Protein AF-A0A7Y6UBV9-F1 (afdb_monomer_lite)

Foldseek 3Di:
DPLVVLLVVQAFEEEEEQDLVVLQVVQVVCVVVVQQEDEDDDPPDDGGGSYYYRYYDDDPAKDADVVRRYIYGYPCNVVNDDDPPPPDPPDPDDQCPDPVPDDQQDWDQFPPPGIWTWHDWDFDQDPNDTFIWTWTADPPGDIDTHGPVPSVRD

pLDDT: mean 80.15, std 11.43, range [50.72, 92.06]

Secondary structure (DSSP, 8-state):
--HHHHHHHT-EEEEEESSHHHHHHHHHHHHHTT-EEEEES-TTSPPPTTEEEEEE---SS-EEEGGGTEEEEEHHHHH-------------S-----GGGPPTT-EEEETTTEEEEEEEEEEEEETTEEEEEEEEEETTTEEEEEEGGGGGG-

Sequence (154 aa):
KDLHQYKKQGYRIALLSGSRTRAERLAKDLQEEGLAAFYGQDYDREICPGEIMVVYGHAKKGFEYPLIKFAVMTESDIFGQEQKKKKKKNYSGSRIQDFAELSIGDFVVHEKHGLGIYRGIEKVEVDRIVKDYIKIEYRGGSNLYIPATQLDCL

InterPro domains:
  IPR003711 CarD-like/TRCF, RNAP-interacting domain [PF02559] (102-152)
  IPR027417 P-loop containing nucleoside triphosphate hydrolase [SSF52540] (4-90)
  IPR036101 CarD-like/TRCF, RNAP-interacting domain superfamily [SSF141259] (94-153)

Organism: Phocaeicola vulgatus (NCBI:txid821)

Radius of gyration: 27.47 Å; chains: 1; bounding box: 56×30×67 Å

Structure (mmCIF, N/CA/C/O backbone):
data_AF-A0A7Y6UBV9-F1
#
_entry.id   AF-A0A7Y6UBV9-F1
#
loop_
_atom_site.group_PDB
_atom_site.id
_atom_site.type_symbol
_atom_site.label_atom_id
_atom_site.label_alt_id
_atom_site.label_comp_id
_atom_site.label_asym_id
_atom_site.label_entity_id
_atom_site.label_seq_id
_atom_site.pdbx_PDB_ins_code
_atom_site.Cartn_x
_atom_site.Cartn_y
_atom_site.Cartn_z
_atom_site.occupancy
_atom_site.B_iso_or_equiv
_atom_site.auth_seq_id
_atom_site.auth_comp_id
_atom_site.auth_asym_id
_atom_site.auth_atom_id
_atom_site.pdbx_PDB_model_num
ATOM 1 N N . LYS A 1 1 ? -11.438 12.842 11.588 1.00 50.72 1 LYS A N 1
ATOM 2 C CA . LYS A 1 1 ? -11.553 13.881 12.633 1.00 50.72 1 LYS A CA 1
ATOM 3 C C . LYS A 1 1 ? -12.081 13.286 13.948 1.00 50.72 1 LYS A C 1
ATOM 5 O O . LYS A 1 1 ? -12.403 14.055 14.836 1.00 50.72 1 LYS A O 1
ATOM 10 N N . ASP A 1 2 ? -12.132 11.955 14.142 1.00 68.31 2 ASP A N 1
ATOM 11 C CA . ASP A 1 2 ? -13.217 11.428 14.992 1.00 68.31 2 ASP A CA 1
ATOM 12 C C . ASP A 1 2 ? -12.833 10.409 16.074 1.00 68.31 2 ASP A C 1
ATOM 14 O O . ASP A 1 2 ? -13.663 10.142 16.931 1.00 68.31 2 ASP A O 1
ATOM 18 N N . LEU A 1 3 ? -11.601 9.882 16.150 1.00 70.38 3 LEU A N 1
ATOM 19 C CA . LEU A 1 3 ? -11.240 8.892 17.193 1.00 70.38 3 LEU A CA 1
ATOM 20 C C . LEU A 1 3 ? -11.464 9.419 18.625 1.00 70.38 3 LEU A C 1
ATOM 22 O O . LEU A 1 3 ? -11.991 8.718 19.487 1.00 70.38 3 LEU A O 1
ATOM 26 N N . HIS A 1 4 ? -11.147 10.694 18.857 1.00 70.81 4 HIS A N 1
ATOM 27 C CA . HIS A 1 4 ? -11.393 11.371 20.131 1.00 70.81 4 HIS A CA 1
ATOM 28 C C . HIS A 1 4 ? -12.890 11.517 20.451 1.00 70.81 4 HIS A C 1
ATOM 30 O O . HIS A 1 4 ? -13.285 11.452 21.617 1.00 70.81 4 HIS A O 1
ATOM 36 N N .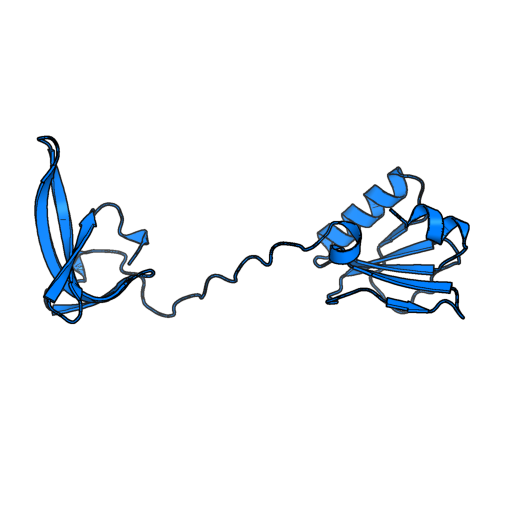 GLN A 1 5 ? -13.733 11.704 19.432 1.00 76.00 5 GLN A N 1
ATOM 37 C CA . GLN A 1 5 ? -15.182 11.812 19.591 1.00 76.00 5 GLN A CA 1
ATOM 38 C C . GLN A 1 5 ? -15.802 10.446 19.898 1.00 76.00 5 GLN A C 1
ATOM 40 O O . GLN A 1 5 ? -16.591 10.341 20.836 1.00 76.00 5 GLN A O 1
ATOM 45 N N . TYR A 1 6 ? -15.373 9.394 19.199 1.00 76.81 6 TYR A N 1
ATOM 46 C CA . TYR A 1 6 ? -15.785 8.019 19.487 1.00 76.81 6 TYR A CA 1
ATOM 47 C C . TYR A 1 6 ? -15.374 7.584 20.900 1.00 76.81 6 TYR A C 1
ATOM 49 O O . TYR A 1 6 ? -16.199 7.028 21.630 1.00 76.81 6 TYR A O 1
ATOM 57 N N . LYS A 1 7 ? -14.160 7.938 21.349 1.00 73.19 7 LYS A N 1
ATOM 58 C CA . LYS A 1 7 ? -13.728 7.720 22.741 1.00 73.19 7 LYS A CA 1
ATOM 59 C C . LYS A 1 7 ? -14.653 8.427 23.737 1.00 73.19 7 LYS A C 1
ATOM 61 O O . LYS A 1 7 ? -15.132 7.792 24.672 1.00 73.19 7 LYS A O 1
ATOM 66 N N . LYS A 1 8 ? -14.972 9.712 23.519 1.00 74.81 8 LYS A N 1
ATOM 67 C CA . LYS A 1 8 ? -15.905 10.473 24.380 1.00 74.81 8 LYS A CA 1
ATOM 68 C C . LYS A 1 8 ? -17.319 9.887 24.407 1.00 74.81 8 LYS A C 1
ATOM 70 O O . LYS A 1 8 ? -17.999 9.987 25.420 1.00 74.81 8 LYS A O 1
ATOM 75 N N . GLN A 1 9 ? -17.761 9.270 23.315 1.00 79.75 9 GLN A N 1
ATOM 76 C CA . GLN A 1 9 ? -19.070 8.619 23.221 1.00 79.75 9 GLN A CA 1
ATOM 77 C C . GLN A 1 9 ? -19.091 7.198 23.826 1.00 79.75 9 GLN A C 1
ATOM 79 O O . GLN A 1 9 ? -20.165 6.590 23.944 1.00 79.75 9 GLN A O 1
ATOM 84 N N . GLY A 1 10 ? -17.929 6.687 24.251 1.00 81.88 10 GLY A N 1
ATOM 85 C CA . GLY A 1 10 ? -17.763 5.362 24.848 1.00 81.88 10 GLY A CA 1
ATOM 86 C C . GLY A 1 10 ? -17.773 4.231 23.823 1.00 81.88 10 GLY A C 1
ATOM 87 O O . GLY A 1 10 ? -18.197 3.125 24.154 1.00 81.88 10 GLY A O 1
ATOM 88 N N . TYR A 1 11 ? -17.363 4.504 22.582 1.00 87.56 11 TYR A N 1
ATOM 89 C CA . TYR A 1 11 ? -17.267 3.472 21.557 1.00 87.56 11 TYR A CA 1
ATOM 90 C C . TYR A 1 11 ? -16.077 2.547 21.792 1.00 87.56 11 TYR A C 1
ATOM 92 O O . TYR A 1 11 ? -15.018 2.964 22.257 1.00 87.56 11 TYR A O 1
ATOM 100 N N . ARG A 1 12 ? -16.278 1.285 21.431 1.00 90.38 12 ARG A N 1
ATOM 101 C CA . ARG A 1 12 ? -15.253 0.253 21.290 1.00 90.38 12 ARG A CA 1
ATOM 102 C C . ARG A 1 12 ? -14.772 0.287 19.847 1.00 90.38 12 ARG A C 1
ATOM 104 O O . ARG A 1 12 ? -15.596 0.147 18.939 1.00 90.38 12 ARG A O 1
ATOM 111 N N . ILE A 1 13 ? -13.482 0.510 19.625 1.00 90.00 13 ILE A N 1
ATOM 112 C CA . ILE A 1 13 ? -12.953 0.711 18.272 1.00 90.00 13 ILE A CA 1
ATOM 113 C C . ILE A 1 13 ? -11.995 -0.421 17.918 1.00 90.00 13 ILE A C 1
ATOM 115 O O . ILE A 1 13 ? -11.019 -0.641 18.628 1.00 90.00 13 ILE A O 1
ATOM 119 N N . ALA A 1 14 ? -12.240 -1.099 16.799 1.00 90.75 14 ALA A N 1
ATOM 120 C CA . ALA A 1 14 ? -11.295 -2.025 16.187 1.00 90.75 14 ALA A CA 1
ATOM 121 C C . ALA A 1 14 ? -10.657 -1.371 14.954 1.00 90.75 14 ALA A C 1
ATOM 123 O O . ALA A 1 14 ? -11.343 -0.990 14.004 1.00 90.75 14 ALA A O 1
ATOM 124 N N . LEU A 1 15 ? -9.337 -1.231 14.972 1.00 90.50 15 LEU A N 1
ATOM 125 C CA . LEU A 1 15 ? -8.547 -0.562 13.955 1.00 90.50 15 LEU A CA 1
ATOM 126 C C . LEU A 1 15 ? -7.775 -1.582 13.118 1.00 90.50 15 LEU A C 1
ATOM 128 O O . LEU A 1 15 ? -6.898 -2.276 13.627 1.00 90.50 15 LEU A O 1
ATOM 132 N N . LEU A 1 16 ? -8.077 -1.652 11.826 1.00 91.06 16 LEU A N 1
ATOM 133 C CA . LEU A 1 16 ? -7.448 -2.582 10.895 1.00 91.06 16 LEU A CA 1
ATOM 134 C C . LEU A 1 16 ? -6.258 -1.928 10.190 1.00 91.06 16 LEU A C 1
ATOM 136 O O . LEU A 1 16 ? -6.421 -0.929 9.481 1.00 91.06 16 LEU A O 1
ATOM 140 N N . SER A 1 17 ? -5.082 -2.540 10.339 1.00 89.62 17 SER A N 1
ATOM 141 C CA . SER A 1 17 ? -3.846 -2.145 9.661 1.00 89.62 17 SER A CA 1
ATOM 142 C C . SER A 1 17 ? -3.347 -3.234 8.708 1.00 89.62 17 SER A C 1
ATOM 144 O O . SER A 1 17 ? -3.346 -4.426 9.029 1.00 89.62 17 SER A O 1
ATOM 146 N N . GLY A 1 18 ? -2.863 -2.816 7.534 1.00 86.31 18 GLY A N 1
ATOM 147 C CA . GLY A 1 18 ? -2.442 -3.723 6.462 1.00 86.31 18 GLY A CA 1
ATOM 148 C C . GLY A 1 18 ? -1.132 -4.482 6.720 1.00 86.31 18 GLY A C 1
ATOM 149 O O . GLY A 1 18 ? -0.776 -5.359 5.932 1.00 86.31 18 GLY A O 1
ATOM 150 N N . SER A 1 19 ? -0.405 -4.172 7.799 1.00 87.75 19 SER A N 1
ATOM 151 C CA . SER A 1 19 ? 0.824 -4.866 8.210 1.00 87.75 19 SER A CA 1
ATOM 152 C C . SER A 1 19 ? 0.899 -4.991 9.729 1.00 87.75 19 SER A C 1
ATOM 154 O O . SER A 1 19 ? 0.573 -4.047 10.439 1.00 87.75 19 SER A O 1
ATOM 156 N N . ARG A 1 20 ? 1.423 -6.116 10.233 1.00 88.44 20 ARG A N 1
ATOM 157 C CA . ARG A 1 20 ? 1.650 -6.334 11.674 1.00 88.44 20 ARG A CA 1
ATOM 158 C C . ARG A 1 20 ? 2.569 -5.275 12.288 1.00 88.44 20 ARG A C 1
ATOM 160 O O . ARG A 1 20 ? 2.264 -4.723 13.335 1.00 88.44 20 ARG A O 1
ATOM 167 N N . THR A 1 21 ? 3.664 -4.941 11.604 1.00 90.00 21 THR A N 1
ATOM 168 C CA . THR A 1 21 ? 4.617 -3.923 12.079 1.00 90.00 21 THR A CA 1
ATOM 169 C C . THR A 1 21 ? 4.013 -2.524 12.103 1.00 90.00 21 THR A C 1
ATOM 171 O O . THR A 1 21 ? 4.370 -1.708 12.948 1.00 90.00 21 THR A O 1
ATOM 174 N N . ARG A 1 22 ? 3.093 -2.237 11.176 1.00 88.50 22 ARG A N 1
ATOM 175 C CA . ARG A 1 22 ? 2.392 -0.954 11.116 1.00 88.50 22 ARG A CA 1
ATOM 176 C C . ARG A 1 22 ? 1.308 -0.870 12.185 1.00 88.50 22 ARG A C 1
ATOM 178 O O . ARG A 1 22 ? 1.225 0.154 12.844 1.00 88.50 22 ARG A O 1
ATOM 185 N N . ALA A 1 23 ? 0.574 -1.958 12.409 1.00 90.19 23 ALA A N 1
ATOM 186 C CA . ALA A 1 23 ? -0.402 -2.090 13.485 1.00 90.19 23 ALA A CA 1
ATOM 187 C C . ALA A 1 23 ? 0.226 -1.805 14.859 1.00 90.19 23 ALA A C 1
ATOM 189 O O . ALA A 1 23 ? -0.311 -1.025 15.639 1.00 90.19 23 ALA A O 1
ATOM 190 N N . GLU A 1 24 ? 1.395 -2.391 15.132 1.00 91.12 24 GLU A N 1
ATOM 191 C CA . GLU A 1 24 ? 2.094 -2.193 16.403 1.00 91.12 24 GLU A CA 1
ATOM 192 C C . GLU A 1 24 ? 2.566 -0.743 16.591 1.00 91.12 24 GLU A C 1
ATOM 194 O O . GLU A 1 24 ? 2.401 -0.179 17.670 1.00 91.12 24 GLU A O 1
ATOM 199 N N . ARG A 1 25 ? 3.123 -0.124 15.541 1.00 91.12 25 ARG A N 1
ATOM 200 C CA . ARG A 1 25 ? 3.526 1.293 15.574 1.00 91.12 25 ARG A CA 1
ATOM 201 C C . ARG A 1 25 ? 2.328 2.208 15.792 1.00 91.12 25 ARG A C 1
ATOM 203 O O . ARG A 1 25 ? 2.350 3.021 16.698 1.00 91.12 25 ARG A O 1
ATOM 210 N N . LEU A 1 26 ? 1.255 1.989 15.038 1.00 89.31 26 LEU A N 1
ATOM 211 C CA . LEU A 1 26 ? 0.036 2.782 15.132 1.00 89.31 26 LEU A CA 1
ATOM 212 C C . LEU A 1 26 ? -0.602 2.695 16.524 1.00 89.31 26 LEU A C 1
ATOM 214 O O . LEU A 1 26 ? -1.107 3.691 17.028 1.00 89.31 26 LEU A O 1
ATOM 218 N N . ALA A 1 27 ? -0.553 1.529 17.175 1.00 90.88 27 ALA A N 1
ATOM 219 C CA . ALA A 1 27 ? -0.995 1.398 18.560 1.00 90.88 27 ALA A CA 1
ATOM 220 C C . ALA A 1 27 ? -0.154 2.254 19.523 1.00 90.88 27 ALA A C 1
ATOM 222 O O . ALA A 1 27 ? -0.729 2.897 20.397 1.00 90.88 27 ALA A O 1
ATOM 223 N N . LYS A 1 28 ? 1.176 2.288 19.352 1.00 91.25 28 LYS A N 1
ATOM 224 C CA . LYS A 1 28 ? 2.083 3.121 20.164 1.00 91.25 28 LYS A CA 1
ATOM 225 C C . LYS A 1 28 ? 1.832 4.610 19.931 1.00 91.25 28 LYS A C 1
ATOM 227 O O . LYS A 1 28 ? 1.640 5.336 20.898 1.00 91.25 28 LYS A O 1
ATOM 232 N N . ASP A 1 29 ? 1.710 5.031 18.675 1.00 90.50 29 ASP A N 1
ATOM 233 C CA . ASP A 1 29 ? 1.426 6.426 18.319 1.00 90.50 29 ASP A CA 1
ATOM 234 C C . ASP A 1 29 ? 0.104 6.903 18.960 1.00 90.50 29 ASP A C 1
ATOM 236 O O . ASP A 1 29 ? 0.016 7.990 19.526 1.00 90.50 29 ASP A O 1
ATOM 240 N N . LEU A 1 30 ? -0.937 6.060 18.943 1.00 88.00 30 LEU A N 1
ATOM 241 C CA . LEU A 1 30 ? -2.219 6.371 19.588 1.00 88.00 30 LEU A CA 1
ATOM 242 C C . LEU A 1 30 ? -2.110 6.443 21.122 1.00 88.00 30 LEU A C 1
ATOM 244 O O . LEU A 1 30 ? -2.809 7.249 21.739 1.00 88.00 30 LEU A O 1
ATOM 248 N N . GLN A 1 31 ? -1.254 5.624 21.742 1.00 89.69 31 GLN A N 1
ATOM 249 C CA . GLN A 1 31 ? -0.980 5.701 23.181 1.00 89.69 31 GLN A CA 1
ATOM 250 C C . GLN A 1 31 ? -0.280 7.013 23.558 1.00 89.69 31 GLN A C 1
ATOM 252 O O . GLN A 1 31 ? -0.649 7.620 24.564 1.00 89.69 31 GLN A O 1
ATOM 257 N N . GLU A 1 32 ? 0.682 7.468 22.752 1.00 88.88 32 GLU A N 1
ATOM 258 C CA . GLU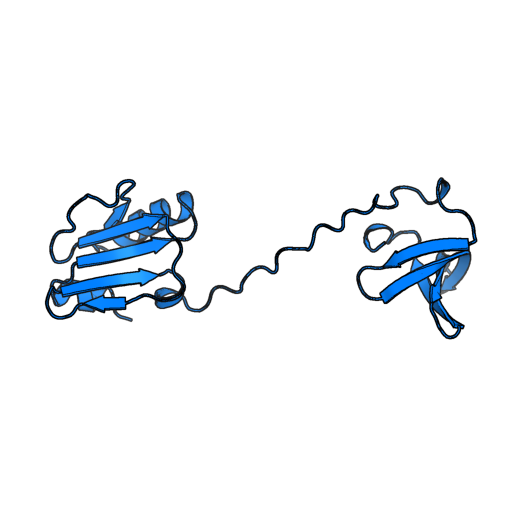 A 1 32 ? 1.398 8.737 22.957 1.00 88.88 32 GLU A CA 1
ATOM 259 C C . GLU A 1 32 ? 0.458 9.951 22.873 1.00 88.88 32 GLU A C 1
ATOM 261 O O . GLU A 1 32 ? 0.573 10.885 23.664 1.00 88.88 32 GLU A O 1
ATOM 266 N N . GLU A 1 33 ? -0.554 9.888 22.005 1.00 85.31 33 GLU A N 1
ATOM 267 C CA . GLU A 1 33 ? -1.635 10.881 21.894 1.00 85.31 33 GLU A CA 1
ATOM 268 C C . GLU A 1 33 ? -2.676 10.799 23.040 1.00 85.31 33 GLU A C 1
ATOM 270 O O . GLU A 1 33 ? -3.680 11.517 23.050 1.00 85.31 33 GLU A O 1
ATOM 275 N N . GLY A 1 34 ? -2.485 9.915 24.027 1.00 83.12 34 GLY A N 1
ATOM 276 C CA . GLY A 1 34 ? -3.378 9.767 25.183 1.00 83.12 34 GLY A CA 1
ATOM 277 C C . GLY A 1 34 ? -4.662 8.973 24.900 1.00 83.12 34 GLY A C 1
ATOM 278 O O . GLY A 1 34 ? -5.644 9.041 25.662 1.00 83.12 34 GLY A O 1
ATOM 279 N N . LEU A 1 35 ? -4.706 8.203 23.811 1.00 85.06 35 LEU A N 1
ATOM 280 C CA . LEU A 1 35 ? -5.784 7.256 23.533 1.00 85.06 35 LEU A CA 1
ATOM 281 C C . LEU A 1 35 ? -5.454 5.897 24.166 1.00 85.06 35 LEU A C 1
ATOM 283 O O . LEU A 1 35 ? -4.318 5.438 24.148 1.00 85.06 35 LEU A O 1
ATOM 287 N N . ALA A 1 36 ? -6.462 5.237 24.741 1.00 87.31 36 ALA A N 1
ATOM 288 C CA . ALA A 1 36 ? -6.298 3.897 25.297 1.00 87.31 36 ALA A CA 1
ATOM 289 C C . ALA A 1 36 ? -6.269 2.893 24.138 1.00 87.31 36 ALA A C 1
ATOM 291 O O . ALA A 1 36 ? -7.297 2.316 23.795 1.00 87.31 36 ALA A O 1
ATOM 292 N N . ALA A 1 37 ? -5.119 2.773 23.477 1.00 89.81 37 ALA A N 1
ATOM 293 C CA . ALA A 1 37 ? -4.926 1.893 22.336 1.00 89.81 37 ALA A CA 1
ATOM 294 C C . ALA A 1 37 ? -4.010 0.717 22.686 1.00 89.81 37 ALA A C 1
ATOM 296 O O . ALA A 1 37 ? -3.083 0.875 23.474 1.00 89.81 37 ALA A O 1
ATOM 297 N N . PHE A 1 38 ? -4.230 -0.459 22.101 1.00 90.19 38 PHE A N 1
ATOM 298 C CA . PHE A 1 38 ? -3.309 -1.592 22.227 1.00 90.19 38 PHE A CA 1
ATOM 299 C C . PHE A 1 38 ? -3.284 -2.431 20.950 1.00 90.19 38 PHE A C 1
ATOM 301 O O . PHE A 1 38 ? -4.273 -2.502 20.223 1.00 90.19 38 PHE A O 1
ATOM 308 N N . TYR A 1 39 ? -2.156 -3.089 20.681 1.00 90.31 39 TYR A N 1
ATOM 309 C CA . TYR A 1 39 ? -2.060 -4.052 19.586 1.00 90.31 39 TYR A CA 1
ATOM 310 C C . TYR A 1 39 ? -2.571 -5.426 20.039 1.00 90.31 39 TYR A C 1
ATOM 312 O O . TYR A 1 39 ? -2.047 -6.001 20.996 1.00 90.31 39 TYR A O 1
ATOM 320 N N . GLY A 1 40 ? -3.596 -5.946 19.364 1.00 85.38 40 GLY A N 1
ATOM 321 C CA . GLY A 1 40 ? -4.153 -7.277 19.594 1.00 85.38 40 GLY A CA 1
ATOM 322 C C . GLY A 1 40 ? -3.745 -8.247 18.487 1.00 85.38 40 GLY A C 1
ATOM 323 O O . GLY A 1 40 ? -3.914 -7.951 17.304 1.00 85.38 40 GLY A O 1
ATOM 324 N N . GLN A 1 41 ? -3.201 -9.406 18.864 1.00 77.31 41 GLN A N 1
ATOM 325 C CA . GLN A 1 41 ? -2.930 -10.493 17.914 1.00 77.31 41 GLN A CA 1
ATOM 326 C C . GLN A 1 41 ? -4.155 -11.391 17.713 1.00 77.31 41 GLN A C 1
ATOM 328 O O . GLN A 1 41 ? -4.384 -11.864 16.602 1.00 77.31 41 GLN A O 1
ATOM 333 N N . ASP A 1 42 ? -4.955 -11.555 18.766 1.00 76.94 42 ASP A N 1
ATOM 334 C CA . ASP A 1 42 ? -6.142 -12.404 18.789 1.00 76.94 42 ASP A CA 1
ATOM 335 C C . ASP A 1 42 ? -7.407 -11.557 18.701 1.00 76.94 42 ASP A C 1
ATOM 337 O O . ASP A 1 42 ? -7.566 -10.599 19.455 1.00 76.94 42 ASP A O 1
ATOM 341 N N . TYR A 1 43 ? -8.320 -11.927 17.803 1.00 72.69 43 TYR A N 1
ATOM 342 C CA . TYR A 1 43 ? -9.600 -11.235 17.609 1.00 72.69 43 TYR A CA 1
ATOM 343 C C . TYR A 1 43 ? -10.593 -11.446 18.761 1.00 72.69 43 TYR A C 1
ATOM 345 O O . TYR A 1 43 ? -11.542 -10.677 18.883 1.00 72.69 43 TYR A O 1
ATOM 353 N N . ASP A 1 44 ? -10.369 -12.457 19.603 1.00 72.94 44 ASP A N 1
ATOM 354 C CA . ASP A 1 44 ? -11.285 -12.850 20.682 1.00 72.94 44 ASP A CA 1
ATOM 355 C C . ASP A 1 44 ? -11.163 -11.976 21.937 1.00 72.94 44 ASP A C 1
ATOM 357 O O . ASP A 1 44 ? -11.939 -12.119 22.882 1.00 72.94 44 ASP A O 1
ATOM 361 N N . ARG A 1 45 ? -10.191 -11.058 21.978 1.00 76.62 45 ARG A N 1
ATOM 362 C CA . ARG A 1 45 ? -10.045 -10.153 23.116 1.00 76.62 45 ARG A CA 1
ATOM 363 C C . ARG A 1 45 ? -11.170 -9.122 23.119 1.00 76.62 45 ARG A C 1
ATOM 365 O O . ARG A 1 45 ? -11.330 -8.347 22.179 1.00 76.62 45 ARG A O 1
ATOM 372 N N . GLU A 1 46 ? -11.901 -9.065 24.226 1.00 76.94 46 GLU A N 1
ATOM 373 C CA . GLU A 1 46 ? -12.929 -8.050 24.426 1.00 76.94 46 GLU A CA 1
ATOM 374 C C . GLU A 1 46 ? -12.320 -6.643 24.495 1.00 76.94 46 GLU A C 1
ATOM 376 O O . GLU A 1 46 ? -11.333 -6.399 25.192 1.00 76.94 46 GLU A O 1
ATOM 381 N N . ILE A 1 47 ? -12.937 -5.709 23.767 1.00 83.31 47 ILE A N 1
ATOM 382 C CA . ILE A 1 47 ? -12.566 -4.291 23.753 1.00 83.31 47 ILE A CA 1
ATOM 383 C C . ILE A 1 47 ? -13.420 -3.561 24.786 1.00 83.31 47 ILE A C 1
ATOM 385 O O . ILE A 1 47 ? -14.657 -3.596 24.714 1.00 83.31 47 ILE A O 1
ATOM 389 N N . CYS A 1 48 ? -12.783 -2.865 25.725 1.00 83.31 48 CYS A N 1
ATOM 390 C CA . CYS A 1 48 ? -13.506 -2.080 26.715 1.00 83.31 48 CYS A CA 1
ATOM 391 C C . CYS A 1 48 ? -14.075 -0.786 26.095 1.00 83.31 48 CYS A C 1
ATOM 393 O O . CYS A 1 48 ? -13.546 -0.265 25.110 1.00 83.31 48 CYS A O 1
ATOM 395 N N . PRO A 1 49 ? -15.172 -0.223 26.636 1.00 83.88 49 PRO A N 1
ATOM 396 C CA . PRO A 1 49 ? -15.692 1.064 26.172 1.00 83.88 49 PRO A CA 1
ATOM 397 C C . PRO A 1 49 ? -14.629 2.174 26.245 1.00 83.88 49 PRO A C 1
ATOM 399 O O . PRO A 1 49 ? -14.041 2.401 27.299 1.00 83.88 49 PRO A O 1
ATOM 402 N N . GLY A 1 50 ? -14.399 2.884 25.136 1.00 83.44 50 GLY A N 1
ATOM 403 C CA . GLY A 1 50 ? -13.372 3.930 25.037 1.00 83.44 50 GLY A CA 1
ATOM 404 C C . GLY A 1 50 ? -11.957 3.416 24.745 1.00 83.44 50 GLY A C 1
ATOM 405 O O . GLY A 1 50 ? -11.023 4.221 24.692 1.00 83.44 50 GLY A O 1
ATOM 406 N N . GLU A 1 5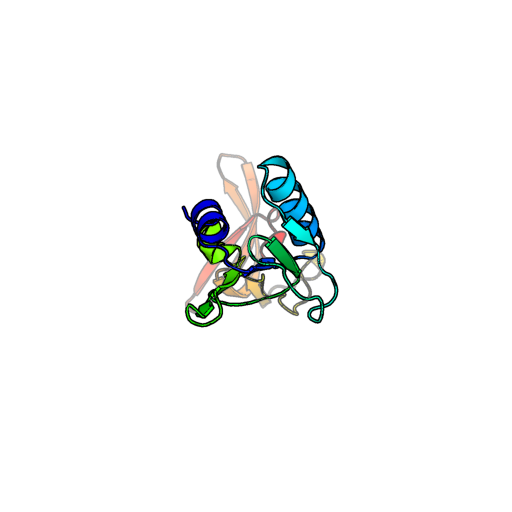1 ? -11.803 2.107 24.544 1.00 88.31 51 GLU A N 1
ATOM 407 C CA . GLU A 1 51 ? -10.556 1.458 24.153 1.00 88.31 51 GLU A CA 1
ATOM 408 C C . GLU A 1 51 ? -10.496 1.246 22.631 1.00 88.31 51 GLU A C 1
ATOM 410 O O . GLU A 1 51 ? -11.516 1.071 21.949 1.00 88.31 51 GLU A O 1
ATOM 415 N N . ILE A 1 52 ? -9.276 1.281 22.098 1.00 89.94 52 ILE A N 1
ATOM 416 C CA . ILE A 1 52 ? -8.968 1.102 20.683 1.00 89.94 52 ILE A CA 1
ATOM 417 C C . ILE A 1 52 ? -8.069 -0.125 20.538 1.00 89.94 52 ILE A C 1
ATOM 419 O O . ILE A 1 52 ? -6.913 -0.131 20.952 1.00 89.94 52 ILE A O 1
ATOM 423 N N . MET A 1 53 ? -8.574 -1.167 19.903 1.00 91.38 53 MET A N 1
ATOM 424 C CA . MET A 1 53 ? -7.781 -2.340 19.571 1.00 91.38 53 MET A CA 1
ATOM 425 C C . MET A 1 53 ? -7.246 -2.195 18.153 1.00 91.38 53 MET A C 1
ATOM 427 O O . MET A 1 53 ? -8.022 -2.121 17.206 1.00 91.38 53 MET A O 1
ATOM 431 N N . VAL A 1 54 ? -5.929 -2.179 17.987 1.00 91.69 54 VAL A N 1
ATOM 432 C CA . VAL A 1 54 ? -5.288 -2.208 16.671 1.00 91.69 54 VAL A CA 1
ATOM 433 C C . VAL A 1 54 ? -4.940 -3.646 16.326 1.00 91.69 54 VAL A C 1
ATOM 435 O O . VAL A 1 54 ? -4.256 -4.320 17.091 1.00 91.69 54 VAL A O 1
ATOM 438 N N . VAL A 1 55 ? -5.392 -4.123 15.172 1.00 92.06 55 VAL A N 1
ATOM 439 C CA . VAL A 1 55 ? -5.156 -5.494 14.711 1.00 92.06 55 VAL A CA 1
ATOM 440 C C . VAL A 1 55 ? -4.674 -5.509 13.268 1.00 92.06 55 VAL A C 1
ATOM 442 O O . VAL A 1 55 ? -4.946 -4.610 12.467 1.00 92.06 55 VAL A O 1
ATOM 445 N N . TYR A 1 56 ? -3.946 -6.565 12.923 1.00 90.44 56 TYR A N 1
ATOM 446 C CA . TYR A 1 56 ? -3.572 -6.823 11.541 1.00 90.44 56 TYR A CA 1
ATOM 447 C C . TYR A 1 56 ? -4.767 -7.383 10.768 1.00 90.44 56 TYR A C 1
ATOM 449 O O . TYR A 1 56 ? -5.250 -8.465 11.088 1.00 90.44 56 TYR A O 1
ATOM 457 N N . GLY A 1 57 ? -5.192 -6.696 9.712 1.00 87.75 57 GLY A N 1
ATOM 458 C CA . GLY A 1 57 ? -6.300 -7.146 8.880 1.00 87.75 57 GLY A CA 1
ATOM 459 C C . GLY A 1 57 ? -6.518 -6.255 7.665 1.00 87.75 57 GLY A C 1
ATOM 460 O O . GLY A 1 57 ? -6.014 -5.136 7.584 1.00 87.75 57 GLY A O 1
ATOM 461 N N . HIS A 1 58 ? -7.289 -6.761 6.704 1.00 84.19 58 HIS A N 1
ATOM 462 C CA . HIS A 1 58 ? -7.611 -6.044 5.472 1.00 84.19 58 HIS A CA 1
ATOM 463 C C . HIS A 1 58 ? -9.120 -5.894 5.345 1.00 84.19 58 HIS A C 1
ATOM 465 O O . HIS A 1 58 ? -9.834 -6.886 5.217 1.00 84.19 58 HIS A O 1
ATOM 471 N N . ALA A 1 59 ? -9.602 -4.656 5.305 1.00 83.88 59 ALA A N 1
ATOM 472 C CA . ALA A 1 59 ? -10.970 -4.343 4.912 1.00 83.88 59 ALA A CA 1
ATOM 473 C C . ALA A 1 59 ? -10.968 -3.174 3.927 1.00 83.88 59 ALA A C 1
ATOM 475 O O . ALA A 1 59 ? -10.064 -2.342 3.920 1.00 83.88 59 ALA A O 1
ATOM 476 N N . LYS A 1 60 ? -11.972 -3.134 3.047 1.00 79.25 60 LYS A N 1
ATOM 477 C CA . LYS A 1 60 ? -12.085 -2.070 2.036 1.00 79.25 60 LYS A CA 1
ATOM 478 C C . LYS A 1 60 ? -12.609 -0.758 2.618 1.00 79.25 60 LYS A C 1
ATOM 480 O O . LYS A 1 60 ? -12.293 0.294 2.076 1.00 79.25 60 LYS A O 1
ATOM 485 N N . LYS A 1 61 ? -13.465 -0.854 3.633 1.00 83.50 61 LYS A N 1
ATOM 486 C CA . LYS A 1 61 ? -14.101 0.248 4.356 1.00 83.50 61 LYS A CA 1
ATOM 487 C C . LYS A 1 61 ? -14.411 -0.223 5.770 1.00 83.50 61 LYS A C 1
ATOM 489 O O . LYS A 1 61 ? -14.702 -1.408 5.960 1.00 83.50 61 LYS A O 1
ATOM 494 N N . GLY A 1 62 ? -14.369 0.701 6.715 1.00 86.06 62 GLY A N 1
ATOM 495 C CA . GLY A 1 62 ? -14.900 0.526 8.056 1.00 86.06 62 GLY A CA 1
ATOM 496 C C . GLY A 1 62 ? -16.428 0.486 8.082 1.00 86.06 62 GLY A C 1
ATOM 497 O O . GLY A 1 62 ? -17.100 0.777 7.087 1.00 86.06 62 GLY A O 1
ATOM 498 N N . PHE A 1 63 ? -16.973 0.111 9.233 1.00 89.06 63 PHE A N 1
ATOM 499 C CA . PHE A 1 63 ? -18.405 0.106 9.522 1.00 89.06 63 PHE A CA 1
ATOM 500 C C . PHE A 1 63 ? -18.640 0.354 11.013 1.00 89.06 63 PHE A C 1
ATOM 502 O O . PHE A 1 63 ? -17.767 0.109 11.843 1.00 89.06 63 PHE A O 1
ATOM 509 N N . GLU A 1 64 ? -19.837 0.810 11.364 1.00 89.94 64 GLU A N 1
ATOM 510 C CA . GLU A 1 64 ? -20.226 1.100 12.742 1.00 89.94 64 GLU A CA 1
ATOM 511 C C . GLU A 1 64 ? -21.514 0.371 13.129 1.00 89.94 64 GLU A C 1
ATOM 513 O O . GLU A 1 64 ? -22.412 0.168 12.313 1.00 89.94 64 GLU A O 1
ATOM 518 N N . TYR A 1 65 ? -21.605 0.005 14.404 1.00 89.44 65 TYR A N 1
ATOM 519 C CA . TYR A 1 65 ? -22.799 -0.515 15.053 1.00 89.44 65 TYR A CA 1
ATOM 520 C C . TYR A 1 65 ? -23.169 0.401 16.228 1.00 89.44 65 TYR A C 1
ATOM 522 O O . TYR A 1 65 ? -22.739 0.162 17.364 1.00 89.44 65 TYR A O 1
ATOM 530 N N . PRO A 1 66 ? -23.992 1.439 15.987 1.00 86.19 66 PRO A N 1
ATOM 531 C CA . PRO A 1 66 ? -24.367 2.411 17.015 1.00 86.19 66 PRO A CA 1
ATOM 532 C C . PRO A 1 66 ? -25.077 1.785 18.223 1.00 86.19 66 PRO A C 1
ATOM 534 O O . PRO A 1 66 ? -24.866 2.214 19.354 1.00 86.19 66 PRO A O 1
ATOM 537 N N . LEU A 1 67 ? -25.866 0.725 17.998 1.00 86.81 67 LEU A N 1
ATOM 538 C CA . LEU A 1 67 ? -26.630 0.022 19.040 1.00 86.81 67 LEU A CA 1
ATOM 539 C C . LEU A 1 67 ? -25.742 -0.571 20.144 1.00 86.81 67 LEU A C 1
ATOM 541 O O . LEU A 1 67 ? -26.114 -0.540 21.312 1.00 86.81 67 LEU A O 1
ATOM 545 N N . ILE A 1 68 ? -24.565 -1.085 19.778 1.00 87.31 68 ILE A N 1
ATOM 546 C CA . ILE A 1 68 ? -23.593 -1.682 20.711 1.00 87.31 68 ILE A CA 1
ATOM 547 C C . ILE A 1 68 ? -22.371 -0.783 20.934 1.00 87.31 68 ILE A C 1
ATOM 549 O O . ILE A 1 68 ? -21.403 -1.207 21.563 1.00 87.31 68 ILE A O 1
ATOM 553 N N . LYS A 1 69 ? -22.403 0.451 20.407 1.00 88.94 69 LYS A N 1
ATOM 554 C CA . LYS A 1 69 ? -21.285 1.405 20.405 1.00 88.94 69 LYS A CA 1
ATOM 555 C C . LYS A 1 69 ? -19.971 0.767 19.946 1.00 88.94 69 LYS A C 1
ATOM 557 O O . LYS A 1 69 ? -18.939 0.900 20.601 1.00 88.94 69 LYS A O 1
ATOM 562 N N . PHE A 1 70 ? -20.006 0.048 18.831 1.00 89.88 70 PHE A N 1
ATOM 563 C CA . PHE A 1 70 ? -18.829 -0.606 18.263 1.00 89.88 70 PHE A CA 1
ATOM 564 C C . PHE A 1 70 ? -18.525 -0.031 16.887 1.00 89.88 70 PHE A C 1
ATOM 566 O O . PHE A 1 70 ? -19.438 0.156 16.088 1.00 89.88 70 PHE A O 1
ATOM 573 N N . ALA A 1 71 ? -17.260 0.241 16.596 1.00 90.44 71 ALA A N 1
ATOM 574 C CA . ALA A 1 71 ? -16.834 0.739 15.296 1.00 90.44 71 ALA A CA 1
ATOM 575 C C . ALA A 1 71 ? -15.601 -0.021 14.812 1.00 90.44 71 ALA A C 1
ATOM 577 O O . ALA A 1 71 ? -14.633 -0.193 15.550 1.00 90.44 71 ALA A O 1
ATOM 578 N N . VAL A 1 72 ? -15.625 -0.442 13.553 1.00 90.12 72 VAL A N 1
ATOM 579 C CA . VAL A 1 72 ? -14.464 -0.975 12.843 1.00 90.12 72 VAL A CA 1
ATOM 580 C C . VAL A 1 72 ? -13.988 0.085 11.870 1.00 90.12 72 VAL A C 1
ATOM 582 O O . VAL A 1 72 ? -14.762 0.558 11.041 1.00 90.12 72 VAL A O 1
ATOM 585 N N . MET A 1 73 ? -12.716 0.448 11.948 1.00 89.44 73 MET A N 1
ATOM 586 C CA . MET A 1 73 ? -12.104 1.450 11.081 1.00 89.44 73 MET A CA 1
ATOM 587 C C . MET A 1 73 ? -10.864 0.883 10.411 1.00 89.44 73 MET A C 1
ATOM 589 O O . MET A 1 73 ? -10.130 0.089 10.996 1.00 89.44 73 MET A O 1
ATOM 593 N N . THR A 1 74 ? -10.611 1.310 9.183 1.00 89.19 74 THR A N 1
ATOM 594 C CA . THR A 1 74 ? -9.384 0.975 8.457 1.00 89.19 74 THR A CA 1
ATOM 595 C C . THR A 1 74 ? -8.436 2.165 8.428 1.00 89.19 74 THR A C 1
ATOM 597 O O . THR A 1 74 ? -8.855 3.317 8.555 1.00 89.19 74 THR A O 1
ATOM 600 N N . GLU A 1 75 ? -7.151 1.912 8.178 1.00 81.94 75 GLU A N 1
ATOM 601 C CA . GLU A 1 75 ? -6.182 2.985 7.906 1.00 81.94 75 GLU A CA 1
ATOM 602 C C . GLU A 1 75 ? -6.648 3.919 6.780 1.00 81.94 75 GLU A C 1
ATOM 604 O O . GLU A 1 75 ? -6.433 5.124 6.858 1.00 81.94 75 GLU A O 1
ATOM 609 N N . SER A 1 76 ? -7.332 3.388 5.762 1.00 80.19 76 SER A N 1
ATOM 610 C CA . SER A 1 76 ? -7.850 4.195 4.651 1.00 80.19 76 SER A CA 1
ATOM 611 C C . SER A 1 76 ? -8.998 5.124 5.061 1.00 80.19 76 SER A C 1
ATOM 613 O O . SER A 1 76 ? -9.160 6.180 4.453 1.00 80.19 76 SER A O 1
ATOM 615 N N . ASP A 1 77 ? -9.775 4.766 6.088 1.00 80.25 77 ASP A N 1
ATOM 616 C CA . ASP A 1 77 ? -10.842 5.628 6.616 1.00 80.25 77 ASP A CA 1
ATOM 617 C C . ASP A 1 77 ? -10.274 6.787 7.453 1.00 80.25 77 ASP A C 1
ATOM 619 O O . ASP A 1 77 ? -10.874 7.859 7.518 1.00 80.25 77 ASP A O 1
ATOM 623 N N . ILE A 1 78 ? -9.106 6.591 8.076 1.00 76.25 78 ILE A N 1
ATOM 624 C CA . ILE A 1 78 ? -8.458 7.587 8.944 1.00 76.25 78 ILE A CA 1
ATOM 625 C C . ILE A 1 78 ? -7.513 8.495 8.164 1.00 76.25 78 ILE A C 1
ATOM 627 O O . ILE A 1 78 ? -7.564 9.716 8.315 1.00 76.25 78 ILE A O 1
ATOM 631 N N . PHE A 1 79 ? -6.643 7.902 7.349 1.00 72.44 79 PHE A N 1
ATOM 632 C CA . PHE A 1 79 ? -5.560 8.592 6.648 1.00 72.44 79 PHE A CA 1
ATOM 633 C C . PHE A 1 79 ? -5.897 8.904 5.179 1.00 72.44 79 PHE A C 1
ATOM 635 O O . PHE A 1 79 ? -5.103 9.544 4.491 1.00 72.44 79 PHE A O 1
ATOM 642 N N . GLY A 1 80 ? -7.076 8.496 4.695 1.00 66.06 80 GLY A N 1
ATOM 643 C CA . GLY A 1 80 ? -7.481 8.629 3.294 1.00 66.06 80 GLY A CA 1
ATOM 644 C C . GLY A 1 80 ? -6.981 7.477 2.416 1.00 66.06 80 GLY A C 1
ATOM 645 O O . GLY A 1 80 ? -6.209 6.627 2.857 1.00 66.06 80 GLY A O 1
ATOM 646 N N . GLN A 1 81 ? -7.453 7.417 1.162 1.00 58.81 81 GLN A N 1
ATOM 647 C CA . GLN A 1 81 ? -7.132 6.317 0.244 1.00 58.81 81 GLN A CA 1
ATOM 648 C C . GLN A 1 81 ? -5.621 6.129 0.100 1.00 58.81 81 GLN A C 1
ATOM 650 O O . GLN A 1 81 ? -4.921 6.949 -0.495 1.00 58.81 81 GLN A O 1
ATOM 655 N N . GLU A 1 82 ? -5.138 4.983 0.569 1.00 56.19 82 GLU A N 1
ATOM 656 C CA . GLU A 1 82 ? -3.791 4.542 0.273 1.00 56.19 82 GLU A CA 1
ATOM 657 C C . GLU A 1 82 ? -3.704 4.264 -1.234 1.00 56.19 82 GLU A C 1
ATOM 659 O O . GLU A 1 82 ? -4.468 3.458 -1.780 1.00 56.19 82 GLU A O 1
ATOM 664 N N . GLN A 1 83 ? -2.801 4.957 -1.938 1.00 52.31 83 GLN A N 1
ATOM 665 C CA . GLN A 1 83 ? -2.543 4.652 -3.340 1.00 52.31 83 GLN A CA 1
ATOM 666 C C . GLN A 1 83 ? -2.125 3.187 -3.423 1.00 52.31 83 GLN A C 1
ATOM 668 O O . GLN A 1 83 ? -1.034 2.814 -2.986 1.00 52.31 83 GLN A O 1
ATOM 673 N N . LYS A 1 84 ? -2.997 2.340 -3.983 1.00 57.84 84 LYS A N 1
ATOM 674 C CA . LYS A 1 84 ? -2.660 0.946 -4.263 1.00 57.84 84 LYS A CA 1
ATOM 675 C C . LYS A 1 84 ? -1.381 0.948 -5.087 1.00 57.84 84 LYS A C 1
ATOM 677 O O . LYS A 1 84 ? -1.413 1.303 -6.267 1.00 57.84 84 LYS A O 1
ATOM 682 N N . LYS A 1 85 ? -0.264 0.527 -4.488 1.00 57.44 85 LYS A N 1
ATOM 683 C CA . LYS A 1 85 ? 0.947 0.226 -5.250 1.00 57.44 85 LYS A CA 1
ATOM 684 C C . LYS A 1 85 ? 0.541 -0.825 -6.274 1.00 57.44 85 LYS A C 1
ATOM 686 O O . LYS A 1 85 ? 0.188 -1.947 -5.905 1.00 57.44 85 LYS A O 1
ATOM 691 N N . LYS A 1 86 ? 0.496 -0.439 -7.554 1.00 54.62 86 LYS A N 1
ATOM 692 C CA . LYS A 1 86 ? 0.228 -1.376 -8.646 1.00 54.62 86 LYS A CA 1
ATOM 693 C C . LYS A 1 86 ? 1.241 -2.502 -8.485 1.00 54.62 86 LYS A C 1
ATOM 695 O O . LYS A 1 86 ? 2.442 -2.245 -8.527 1.00 54.62 86 LYS A O 1
ATOM 700 N N . LYS A 1 87 ? 0.764 -3.729 -8.248 1.00 57.22 87 LYS A N 1
ATOM 701 C CA . LYS A 1 87 ? 1.631 -4.906 -8.298 1.00 57.22 87 LYS A CA 1
ATOM 702 C C . LYS A 1 87 ? 2.293 -4.872 -9.671 1.00 57.22 87 LYS A C 1
ATOM 704 O O . LYS A 1 87 ? 1.584 -4.931 -10.677 1.00 57.22 87 LYS A O 1
ATOM 709 N N . LYS A 1 88 ? 3.619 -4.701 -9.711 1.00 57.59 88 LYS A N 1
ATOM 710 C CA . LYS A 1 88 ? 4.368 -4.897 -10.951 1.00 57.59 88 LYS A CA 1
ATOM 711 C C . LYS A 1 88 ? 4.034 -6.314 -11.405 1.00 57.59 88 LYS A C 1
ATOM 713 O O . LYS A 1 88 ? 4.138 -7.253 -10.616 1.00 57.59 88 LYS A O 1
ATOM 718 N N . LYS A 1 89 ? 3.496 -6.451 -12.617 1.00 57.69 89 LYS A N 1
ATOM 719 C CA . LYS A 1 89 ? 3.292 -7.772 -13.204 1.00 57.69 89 LYS A CA 1
ATOM 720 C C . LYS A 1 89 ? 4.690 -8.342 -13.392 1.00 57.69 89 LYS A C 1
ATOM 722 O O . LYS A 1 89 ? 5.458 -7.784 -14.164 1.00 57.69 89 LYS A O 1
ATOM 727 N N . ASN A 1 90 ? 5.025 -9.394 -12.656 1.00 53.91 90 ASN A N 1
ATOM 728 C CA . ASN A 1 90 ? 6.238 -10.145 -12.932 1.00 53.91 90 ASN A CA 1
ATOM 729 C C . ASN A 1 90 ? 6.008 -10.833 -14.278 1.00 53.91 90 ASN A C 1
ATOM 731 O O . ASN A 1 90 ? 5.173 -11.733 -14.377 1.00 53.91 90 ASN A O 1
ATOM 735 N N . TYR A 1 91 ? 6.655 -10.325 -15.322 1.00 56.94 91 TYR A N 1
ATOM 736 C CA . TYR A 1 91 ? 6.643 -10.958 -16.629 1.00 56.94 91 TYR A CA 1
ATOM 737 C C . TYR A 1 91 ? 7.492 -12.230 -16.540 1.00 56.94 91 TYR A C 1
ATOM 739 O O . TYR A 1 91 ? 8.626 -12.185 -16.072 1.00 56.94 91 TYR A O 1
ATOM 747 N N . SER A 1 92 ? 6.933 -13.376 -16.929 1.00 55.38 92 SER A N 1
ATOM 748 C CA . SER A 1 92 ? 7.588 -14.690 -16.860 1.00 55.38 92 SER A CA 1
ATOM 749 C C . SER A 1 92 ? 8.484 -14.967 -18.077 1.00 55.38 92 SER A C 1
ATOM 751 O O . SER A 1 92 ? 8.527 -16.095 -18.563 1.00 55.38 92 SER A O 1
ATOM 753 N N . GLY A 1 93 ? 9.130 -13.933 -18.615 1.00 58.47 93 GLY A N 1
ATOM 754 C CA . GLY A 1 93 ? 10.123 -14.051 -19.681 1.00 58.47 93 GLY A CA 1
ATOM 755 C C . GLY A 1 93 ? 11.530 -14.001 -19.097 1.00 58.47 93 GLY A C 1
ATOM 756 O O . GLY A 1 93 ? 11.760 -13.318 -18.098 1.00 58.47 93 GLY A O 1
ATOM 757 N N . SER A 1 94 ? 12.473 -14.719 -19.703 1.00 58.66 94 SER A N 1
ATOM 758 C CA . SER A 1 94 ? 13.896 -14.516 -19.436 1.00 58.66 94 SER A CA 1
ATOM 759 C C . SER A 1 94 ? 14.248 -13.077 -19.802 1.00 58.66 94 SER A C 1
ATOM 761 O O . SER A 1 94 ? 14.160 -12.693 -20.966 1.00 58.66 94 SER A O 1
ATOM 763 N N . ARG A 1 95 ? 14.596 -12.269 -18.798 1.00 60.47 95 ARG A N 1
ATOM 764 C CA . ARG A 1 95 ? 15.101 -10.914 -19.019 1.00 60.47 95 ARG A CA 1
ATOM 765 C C . ARG A 1 95 ? 16.386 -11.026 -19.829 1.00 60.47 95 ARG A C 1
ATOM 767 O O . ARG A 1 95 ? 17.277 -11.774 -19.424 1.00 60.47 95 ARG A O 1
ATOM 774 N N . ILE A 1 96 ? 16.463 -10.313 -20.946 1.00 61.03 96 ILE A N 1
ATOM 775 C CA . ILE A 1 96 ? 17.659 -10.304 -21.787 1.00 61.03 96 ILE A CA 1
ATOM 776 C C . ILE A 1 96 ? 18.753 -9.599 -20.981 1.00 61.03 96 ILE A C 1
ATOM 778 O O . ILE A 1 96 ? 18.678 -8.397 -20.736 1.00 61.03 96 ILE A O 1
ATOM 782 N N . GLN A 1 97 ? 19.712 -10.375 -20.477 1.00 59.94 97 GLN A N 1
ATOM 783 C CA . GLN A 1 97 ? 20.813 -9.868 -19.653 1.00 59.94 97 GLN A CA 1
ATOM 784 C C . GLN A 1 97 ? 22.027 -9.478 -20.501 1.00 59.94 97 GLN A C 1
ATOM 786 O O . GLN A 1 97 ? 22.797 -8.619 -20.077 1.00 59.94 97 GLN A O 1
ATOM 791 N N . ASP A 1 98 ? 22.167 -10.058 -21.697 1.00 61.16 98 ASP A N 1
ATOM 792 C CA . ASP A 1 98 ? 23.269 -9.790 -22.616 1.00 61.16 98 ASP A CA 1
ATOM 793 C C . ASP A 1 98 ? 22.774 -9.741 -24.073 1.00 61.16 98 ASP A C 1
ATOM 795 O O . ASP A 1 98 ? 21.947 -10.544 -24.507 1.00 61.16 98 ASP A O 1
ATOM 799 N N . PHE A 1 99 ? 23.301 -8.789 -24.840 1.00 59.53 99 PHE A N 1
ATOM 800 C CA . PHE A 1 99 ? 23.069 -8.654 -26.279 1.00 59.53 99 PHE A CA 1
ATOM 801 C C . PHE A 1 99 ? 23.633 -9.814 -27.089 1.00 59.53 99 PHE A C 1
ATOM 803 O O . PHE A 1 99 ? 23.159 -10.057 -28.198 1.00 59.53 99 PHE A O 1
ATOM 810 N N . ALA A 1 100 ? 24.645 -10.505 -26.557 1.00 61.81 100 ALA A N 1
ATOM 811 C CA . ALA A 1 100 ? 25.290 -11.633 -27.221 1.00 61.81 100 ALA A CA 1
ATOM 812 C C . ALA A 1 100 ? 24.330 -12.807 -27.486 1.00 61.81 100 ALA A C 1
ATOM 814 O O . ALA A 1 100 ? 24.613 -13.649 -28.336 1.00 61.81 100 ALA A O 1
ATOM 815 N N . GLU A 1 101 ? 23.197 -12.853 -26.784 1.00 66.69 101 GLU A N 1
ATOM 816 C CA . GLU A 1 101 ? 22.188 -13.903 -26.930 1.00 66.69 101 GLU A CA 1
ATOM 817 C C . GLU A 1 101 ? 21.136 -13.584 -28.004 1.00 66.69 101 GLU A C 1
ATOM 819 O O . GLU A 1 101 ? 20.401 -14.481 -28.412 1.00 66.69 101 GLU A O 1
ATOM 824 N N . LEU A 1 102 ? 21.062 -12.335 -28.485 1.00 74.50 102 LEU A N 1
ATOM 825 C CA . LEU A 1 102 ? 20.062 -11.908 -29.464 1.00 74.50 102 LEU A CA 1
ATOM 826 C C . LEU A 1 102 ? 20.579 -12.006 -30.900 1.00 74.50 102 LEU A C 1
ATOM 828 O O . LEU A 1 102 ? 21.524 -11.321 -31.304 1.00 74.50 102 LEU A O 1
ATOM 832 N N . SER A 1 103 ? 19.866 -12.774 -31.714 1.00 81.81 103 SER A N 1
ATOM 833 C CA . SER A 1 103 ? 20.059 -12.863 -33.159 1.00 81.81 103 SER A CA 1
ATOM 834 C C . SER A 1 103 ? 19.068 -11.971 -33.905 1.00 81.81 103 SER A C 1
ATOM 836 O O . SER A 1 103 ? 17.919 -11.791 -33.505 1.00 81.81 103 SER A O 1
ATOM 838 N N . ILE A 1 104 ? 19.500 -11.396 -35.031 1.00 87.06 104 ILE A N 1
ATOM 839 C CA . ILE A 1 104 ? 18.614 -10.604 -35.896 1.00 87.06 104 ILE A CA 1
ATOM 840 C C . ILE A 1 104 ? 17.424 -11.477 -36.317 1.00 87.06 104 ILE A C 1
ATOM 842 O O . ILE A 1 104 ? 17.612 -12.532 -36.920 1.00 87.06 104 ILE A O 1
ATOM 846 N N . GLY A 1 105 ? 16.207 -11.010 -36.043 1.00 85.69 105 GLY A N 1
ATOM 847 C CA . GLY A 1 105 ? 14.970 -11.761 -36.265 1.00 85.69 105 GLY A CA 1
ATOM 848 C C . GLY A 1 105 ? 14.316 -12.296 -34.990 1.00 85.69 105 GLY A C 1
ATO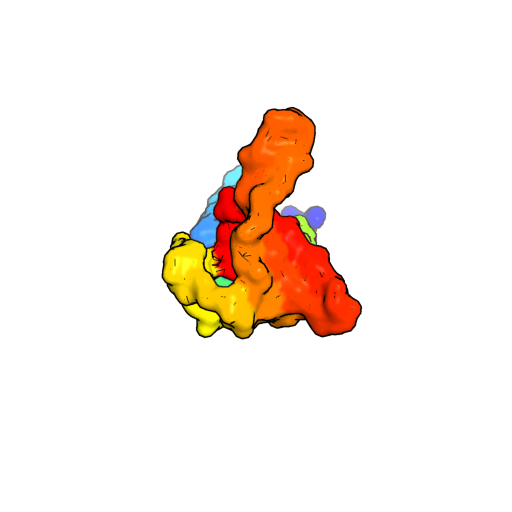M 849 O O . GLY A 1 105 ? 13.158 -12.706 -35.058 1.00 85.69 105 GLY A O 1
ATOM 850 N N . ASP A 1 106 ? 14.997 -12.238 -33.844 1.00 87.31 106 ASP A N 1
ATOM 851 C CA . ASP A 1 106 ? 14.431 -12.683 -32.572 1.00 87.31 106 ASP A CA 1
ATOM 852 C C . ASP A 1 106 ? 13.281 -11.788 -32.102 1.00 87.31 106 ASP A C 1
ATOM 854 O O . ASP A 1 106 ? 13.256 -10.571 -32.317 1.00 87.31 106 ASP A O 1
ATOM 858 N N . PHE A 1 107 ? 12.314 -12.411 -31.431 1.00 86.06 107 PHE A N 1
ATOM 859 C CA . PHE A 1 107 ? 11.160 -11.727 -30.865 1.00 86.06 107 PHE A CA 1
ATOM 860 C C . PHE A 1 107 ? 11.493 -11.144 -29.493 1.00 86.06 107 PHE A C 1
ATOM 862 O O . PHE A 1 107 ? 11.899 -11.862 -28.582 1.00 86.06 107 PHE A O 1
ATOM 869 N N . VAL A 1 108 ? 11.250 -9.846 -29.327 1.00 84.69 108 VAL A N 1
ATOM 870 C CA . VAL A 1 108 ? 11.540 -9.099 -28.098 1.00 84.69 108 VAL A CA 1
ATOM 871 C C . VAL A 1 108 ? 10.275 -8.395 -27.616 1.00 84.69 108 VAL A C 1
ATOM 873 O O . VAL A 1 108 ? 9.477 -7.923 -28.425 1.00 84.69 108 VAL A O 1
ATOM 876 N N . VAL A 1 109 ? 10.064 -8.320 -26.301 1.00 84.12 109 VAL A N 1
ATOM 877 C CA . VAL A 1 109 ? 8.885 -7.673 -25.709 1.00 84.12 109 VAL A CA 1
ATOM 878 C C . VAL A 1 109 ? 9.312 -6.474 -24.881 1.00 84.12 109 VAL A C 1
ATOM 880 O O . VAL A 1 109 ? 9.881 -6.627 -23.814 1.00 84.12 109 VAL A O 1
ATOM 883 N N . HIS A 1 110 ? 8.968 -5.272 -25.330 1.00 80.94 110 HIS A N 1
ATOM 884 C CA . HIS A 1 110 ? 9.221 -4.053 -24.568 1.00 80.94 110 HIS A CA 1
ATOM 885 C C . HIS A 1 110 ? 8.036 -3.717 -23.650 1.00 80.94 110 HIS A C 1
ATOM 887 O O . HIS A 1 110 ? 6.887 -3.697 -24.108 1.00 80.94 110 HIS A O 1
ATOM 893 N N . GLU A 1 111 ? 8.288 -3.339 -22.390 1.00 77.50 111 GLU A N 1
ATOM 894 C CA . GLU A 1 111 ? 7.234 -3.118 -21.376 1.00 77.50 111 GLU A CA 1
ATOM 895 C C . GLU A 1 111 ? 6.138 -2.119 -21.805 1.00 77.50 111 GLU A C 1
ATOM 897 O O . GLU A 1 111 ? 4.971 -2.271 -21.438 1.00 77.50 111 GLU A O 1
ATOM 902 N N . LYS A 1 112 ? 6.498 -1.086 -22.581 1.00 77.75 112 LYS A N 1
ATOM 903 C CA . LYS A 1 112 ? 5.555 -0.048 -23.055 1.00 77.75 112 LYS A CA 1
ATOM 904 C C . LYS A 1 112 ? 5.001 -0.277 -24.461 1.00 77.75 112 LYS A C 1
ATOM 906 O O . LYS A 1 112 ? 3.943 0.259 -24.773 1.00 77.75 112 LYS A O 1
ATOM 911 N N . HIS A 1 113 ? 5.730 -0.999 -25.310 1.00 77.50 113 HIS A N 1
ATOM 912 C CA . HIS A 1 113 ? 5.459 -1.057 -26.755 1.00 77.50 113 HIS A CA 1
ATOM 913 C C . HIS A 1 113 ? 5.002 -2.447 -27.223 1.00 77.50 113 HIS A C 1
ATOM 915 O O . HIS A 1 113 ? 4.387 -2.554 -28.281 1.00 77.50 113 HIS A O 1
ATOM 921 N N . GLY A 1 114 ? 5.198 -3.490 -26.411 1.00 80.81 114 GLY A N 1
ATOM 922 C CA . GLY A 1 114 ? 4.756 -4.850 -26.709 1.00 80.81 114 GLY A CA 1
ATOM 923 C C . GLY A 1 114 ? 5.777 -5.645 -27.523 1.00 80.81 114 GLY A C 1
ATOM 924 O O . GLY A 1 114 ? 6.976 -5.416 -27.409 1.00 80.81 114 GLY A O 1
ATOM 925 N N . LEU A 1 115 ? 5.290 -6.607 -28.309 1.00 86.69 115 LEU A N 1
ATOM 926 C CA . LEU A 1 115 ? 6.102 -7.540 -29.096 1.00 86.69 115 LEU A CA 1
ATOM 927 C C . LEU A 1 115 ? 6.650 -6.879 -30.372 1.00 86.69 115 LEU A C 1
ATOM 929 O O . LEU A 1 115 ? 5.873 -6.371 -31.184 1.00 86.69 115 LEU A O 1
ATOM 933 N N . GLY A 1 116 ? 7.961 -6.955 -30.568 1.00 89.50 116 GLY A N 1
ATOM 934 C CA . GLY A 1 116 ? 8.675 -6.522 -31.766 1.00 89.50 116 GLY A CA 1
ATOM 935 C C . GLY A 1 116 ? 9.745 -7.530 -32.195 1.00 89.50 116 GLY A C 1
ATOM 936 O O . GLY A 1 116 ? 9.964 -8.544 -31.532 1.00 89.50 116 GLY A O 1
ATOM 937 N N . ILE A 1 117 ? 10.391 -7.254 -33.326 1.00 90.06 117 ILE A N 1
ATOM 938 C CA . ILE A 1 117 ? 11.454 -8.075 -33.918 1.00 90.06 117 ILE A CA 1
ATOM 939 C C . ILE A 1 117 ? 12.773 -7.314 -33.810 1.00 90.06 117 ILE A C 1
ATOM 941 O O . ILE A 1 117 ? 12.878 -6.176 -34.276 1.00 90.06 117 ILE A O 1
ATOM 945 N N . TYR A 1 118 ? 13.790 -7.935 -33.222 1.00 89.75 118 TYR A N 1
ATOM 946 C CA . TYR A 1 118 ? 15.125 -7.358 -33.134 1.00 89.75 118 TYR A CA 1
ATOM 947 C C . TYR A 1 118 ? 15.791 -7.302 -34.515 1.00 89.75 118 TYR A C 1
ATOM 949 O O . TYR A 1 118 ? 15.873 -8.297 -35.238 1.00 89.75 118 TYR A O 1
ATOM 957 N N . ARG A 1 119 ? 16.269 -6.115 -34.896 1.00 90.50 119 ARG A N 1
ATOM 958 C CA . ARG A 1 119 ? 16.899 -5.837 -36.197 1.00 90.50 119 ARG A CA 1
ATOM 959 C C . ARG A 1 119 ? 18.399 -5.554 -36.114 1.00 90.50 119 ARG A C 1
ATOM 961 O O . ARG A 1 119 ? 18.992 -5.233 -37.139 1.00 90.50 119 ARG A O 1
ATOM 968 N N . GLY A 1 120 ? 19.013 -5.714 -34.943 1.00 87.81 120 GLY A N 1
ATOM 969 C CA . GLY A 1 120 ? 20.445 -5.488 -34.739 1.00 87.81 120 GLY A CA 1
ATOM 970 C C . GLY A 1 120 ? 20.762 -4.200 -33.978 1.00 87.81 120 GLY A C 1
ATOM 971 O O . GLY A 1 120 ? 19.868 -3.458 -33.559 1.00 87.81 120 GLY A O 1
ATOM 972 N N . ILE A 1 121 ? 22.060 -3.944 -33.820 1.00 87.50 121 ILE A N 1
ATOM 973 C CA . ILE A 1 121 ? 22.598 -2.704 -33.257 1.00 87.50 121 ILE A CA 1
ATOM 974 C C . ILE A 1 121 ? 22.978 -1.767 -34.406 1.00 87.50 121 ILE A C 1
ATOM 976 O O . ILE A 1 121 ? 23.676 -2.162 -35.340 1.00 87.50 121 ILE A O 1
ATOM 980 N N . GLU A 1 122 ? 22.532 -0.519 -34.324 1.00 85.94 122 GLU A N 1
ATOM 981 C CA . GLU A 1 122 ? 22.833 0.558 -35.259 1.00 85.94 122 GLU A CA 1
ATOM 982 C C . GLU A 1 122 ? 23.600 1.668 -34.525 1.00 85.94 122 GLU A C 1
ATOM 984 O O . GLU A 1 122 ? 23.231 2.084 -33.423 1.00 85.94 122 GLU A O 1
ATOM 989 N N . LYS A 1 123 ? 24.689 2.148 -35.132 1.00 85.81 123 LYS A N 1
ATOM 990 C CA . LYS A 1 123 ? 25.465 3.276 -34.609 1.00 85.81 123 LYS A CA 1
ATOM 991 C C . LYS A 1 123 ? 24.812 4.570 -35.049 1.00 85.81 123 LYS A C 1
ATOM 993 O O . LYS A 1 123 ? 24.778 4.865 -36.240 1.00 85.81 123 LYS A O 1
ATOM 998 N N . VAL A 1 124 ? 24.325 5.344 -34.087 1.00 84.94 124 VAL A N 1
ATOM 999 C CA . VAL A 1 124 ? 23.689 6.636 -34.346 1.00 84.94 124 VAL A CA 1
ATOM 1000 C C . VAL A 1 124 ? 24.548 7.732 -33.733 1.00 84.94 124 VAL A C 1
ATOM 1002 O O . VAL A 1 124 ? 24.889 7.691 -32.548 1.00 84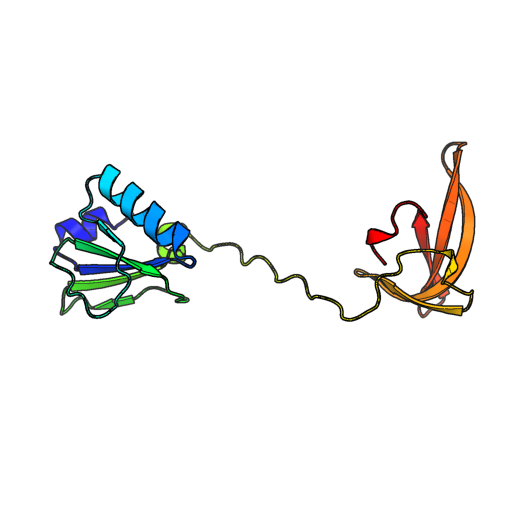.94 124 VAL A O 1
ATOM 1005 N N . GLU A 1 125 ? 24.916 8.716 -34.548 1.00 83.69 125 GLU A N 1
ATOM 1006 C CA . GLU A 1 125 ? 25.608 9.914 -34.086 1.00 83.69 125 GLU A CA 1
ATOM 1007 C C . GLU A 1 125 ? 24.583 10.919 -33.555 1.00 83.69 125 GLU A C 1
ATOM 1009 O O . GLU A 1 125 ? 23.717 11.395 -34.289 1.00 83.69 125 GLU A O 1
ATOM 1014 N N . VAL A 1 126 ? 24.674 11.232 -32.262 1.00 79.12 126 VAL A N 1
ATOM 1015 C CA . VAL A 1 126 ? 23.838 12.245 -31.608 1.00 79.12 126 VAL A CA 1
ATOM 1016 C C . VAL A 1 126 ? 24.769 13.219 -30.901 1.00 79.12 126 VAL A C 1
ATOM 1018 O O . VAL A 1 126 ? 25.609 12.803 -30.105 1.00 79.12 126 VAL A O 1
ATOM 1021 N N . ASP A 1 127 ? 24.651 14.510 -31.213 1.00 79.25 127 ASP A N 1
ATOM 1022 C CA . ASP A 1 127 ? 25.476 15.578 -30.630 1.00 79.25 127 ASP A CA 1
ATOM 1023 C C . ASP A 1 127 ? 26.996 15.338 -30.752 1.00 79.25 127 ASP A C 1
ATOM 1025 O O . ASP A 1 127 ? 27.755 15.585 -29.816 1.00 79.25 127 ASP A O 1
ATOM 1029 N N . ARG A 1 128 ? 27.454 14.859 -31.922 1.00 81.31 128 ARG A N 1
ATOM 1030 C CA . ARG A 1 128 ? 28.865 14.512 -32.225 1.00 81.31 128 ARG A CA 1
ATOM 1031 C C . ARG A 1 128 ? 29.434 13.350 -31.402 1.00 81.31 128 ARG A C 1
ATOM 1033 O O . ARG A 1 128 ? 30.646 13.139 -31.378 1.00 81.31 128 ARG A O 1
ATOM 1040 N N . ILE A 1 129 ? 28.571 12.594 -30.723 1.00 80.25 129 ILE A N 1
ATOM 1041 C CA . ILE A 1 129 ? 28.933 11.384 -29.985 1.00 80.25 129 ILE A CA 1
ATOM 1042 C C . ILE A 1 129 ? 28.249 10.198 -30.663 1.00 80.25 129 ILE A C 1
ATOM 1044 O O . ILE A 1 129 ? 27.021 10.117 -30.727 1.00 80.25 129 ILE A O 1
ATOM 1048 N N . VAL A 1 130 ? 29.052 9.257 -31.155 1.00 83.50 130 VAL A N 1
ATOM 1049 C CA . VAL A 1 130 ? 28.556 7.996 -31.717 1.00 83.50 130 VAL A CA 1
ATOM 1050 C C . VAL A 1 130 ? 28.122 7.087 -30.571 1.00 83.50 130 VAL A C 1
ATOM 1052 O O . VAL A 1 130 ? 28.923 6.781 -29.686 1.00 83.50 130 VAL A O 1
ATOM 1055 N N . LYS A 1 131 ? 26.854 6.670 -30.576 1.00 84.94 131 LYS A N 1
ATOM 1056 C CA . LYS A 1 131 ? 26.282 5.752 -29.583 1.00 84.94 131 LYS A CA 1
ATOM 1057 C C . LYS A 1 131 ? 25.637 4.556 -30.272 1.00 84.94 131 LYS A C 1
ATOM 1059 O O . LYS A 1 131 ? 25.070 4.683 -31.356 1.00 84.94 131 LYS A O 1
ATOM 1064 N N . ASP A 1 132 ? 25.699 3.409 -29.610 1.00 85.81 132 ASP A N 1
ATOM 1065 C CA . ASP A 1 132 ? 25.065 2.176 -30.066 1.00 85.81 132 ASP A CA 1
ATOM 1066 C C . ASP A 1 132 ? 23.588 2.140 -29.640 1.00 85.81 132 ASP A C 1
ATOM 1068 O O . ASP A 1 132 ? 23.256 2.314 -28.459 1.00 85.81 132 ASP A O 1
ATOM 1072 N N . TYR A 1 133 ? 22.697 1.905 -30.604 1.00 87.19 133 TYR A N 1
ATOM 1073 C CA . TYR A 1 133 ? 21.258 1.757 -30.393 1.00 87.19 133 TYR A CA 1
ATOM 1074 C C . TYR A 1 133 ? 20.767 0.405 -30.903 1.00 87.19 133 TYR A C 1
ATOM 1076 O O . TYR A 1 133 ? 21.129 -0.041 -31.983 1.00 87.19 133 TYR A O 1
ATOM 1084 N N . ILE A 1 134 ? 19.879 -0.223 -30.148 1.00 87.44 134 ILE A N 1
ATOM 1085 C CA . ILE A 1 134 ? 19.144 -1.428 -30.524 1.00 87.44 134 ILE A CA 1
ATOM 1086 C C . ILE A 1 134 ? 17.976 -0.999 -31.403 1.00 87.44 134 ILE A C 1
ATOM 1088 O O . ILE A 1 134 ? 17.171 -0.158 -30.990 1.00 87.44 134 ILE A O 1
ATOM 1092 N N . LYS A 1 135 ? 17.844 -1.609 -32.578 1.00 89.62 135 LYS A N 1
ATOM 1093 C CA . LYS A 1 135 ? 16.702 -1.402 -33.466 1.00 89.62 135 LYS A CA 1
ATOM 1094 C C . LYS A 1 135 ? 15.683 -2.521 -33.288 1.00 89.62 135 LYS A C 1
ATOM 1096 O O . LYS A 1 135 ? 16.010 -3.696 -33.458 1.00 89.62 135 LYS A O 1
ATOM 1101 N N . ILE A 1 136 ? 14.441 -2.157 -32.984 1.00 90.44 136 ILE A N 1
ATOM 1102 C CA . ILE A 1 136 ? 13.313 -3.091 -32.875 1.00 90.44 136 ILE A CA 1
ATOM 1103 C C . ILE A 1 136 ? 12.219 -2.656 -33.843 1.00 90.44 136 ILE A C 1
ATOM 1105 O O . ILE A 1 136 ? 11.745 -1.522 -33.777 1.00 90.44 136 ILE A O 1
ATOM 1109 N N . GLU A 1 137 ? 11.804 -3.561 -34.721 1.00 91.50 137 GLU A N 1
ATOM 1110 C CA . GLU A 1 137 ? 10.711 -3.334 -35.663 1.00 91.50 137 GLU A CA 1
ATOM 1111 C C . GLU A 1 137 ? 9.393 -3.871 -35.097 1.00 91.50 137 GLU A C 1
ATOM 1113 O O . GLU A 1 137 ? 9.308 -5.009 -34.630 1.00 91.50 137 GLU A O 1
ATOM 1118 N N . TYR A 1 138 ? 8.349 -3.053 -35.165 1.00 90.38 138 TYR A N 1
ATOM 1119 C CA . TYR A 1 138 ? 6.995 -3.398 -34.757 1.00 90.38 138 TYR A CA 1
ATOM 1120 C C . TYR A 1 138 ? 6.074 -3.534 -35.970 1.00 90.38 138 TYR A C 1
ATOM 1122 O O . TYR A 1 138 ? 6.386 -3.154 -37.103 1.00 90.38 138 TYR A O 1
ATOM 1130 N N . ARG A 1 139 ? 4.884 -4.088 -35.727 1.00 85.38 139 ARG A N 1
ATOM 1131 C CA . ARG A 1 139 ? 3.866 -4.271 -36.762 1.00 85.38 139 ARG A CA 1
ATOM 1132 C C . ARG A 1 139 ? 3.539 -2.938 -37.446 1.00 85.38 139 ARG A C 1
ATOM 1134 O O . ARG A 1 139 ? 3.195 -1.966 -36.782 1.00 85.38 139 ARG A O 1
ATOM 1141 N N . GLY A 1 140 ? 3.576 -2.934 -38.778 1.00 83.50 140 GLY A N 1
ATOM 1142 C CA . GLY A 1 140 ? 3.321 -1.740 -39.589 1.00 83.50 140 GLY A CA 1
ATOM 1143 C C . GLY A 1 140 ? 4.578 -0.953 -39.974 1.00 83.50 140 GLY A C 1
ATOM 1144 O O . GLY A 1 140 ? 4.443 0.159 -40.472 1.00 83.50 140 GLY A O 1
ATOM 1145 N N . GLY A 1 141 ? 5.776 -1.514 -39.762 1.00 83.31 141 GLY A N 1
ATOM 1146 C CA . GLY A 1 141 ? 7.046 -0.930 -40.213 1.00 83.31 141 GLY A CA 1
ATOM 1147 C C . GLY A 1 141 ? 7.577 0.194 -39.320 1.00 83.31 141 GLY A C 1
ATOM 1148 O O . GLY A 1 141 ? 8.478 0.930 -39.720 1.00 83.31 141 GLY A O 1
ATOM 1149 N N . SER A 1 142 ? 7.020 0.359 -38.118 1.00 90.38 142 SER A N 1
ATOM 1150 C CA . SER A 1 142 ? 7.527 1.311 -37.132 1.00 90.38 142 SER A CA 1
ATOM 1151 C C . SER A 1 142 ? 8.773 0.754 -36.444 1.00 90.38 142 SER A C 1
ATOM 1153 O O . SER A 1 142 ? 8.809 -0.406 -36.040 1.00 90.38 142 SER A O 1
ATOM 1155 N N . ASN A 1 143 ? 9.799 1.593 -36.294 1.00 89.81 143 ASN A N 1
ATOM 1156 C CA . ASN A 1 143 ? 11.055 1.223 -35.647 1.00 89.81 143 ASN A CA 1
ATOM 1157 C C . ASN A 1 143 ? 11.213 1.970 -34.322 1.00 89.81 143 ASN A C 1
ATOM 1159 O O . ASN A 1 143 ? 10.988 3.179 -34.254 1.00 89.81 143 ASN A O 1
ATOM 1163 N N . LEU A 1 144 ? 11.631 1.251 -33.285 1.00 87.94 144 LEU A N 1
ATOM 1164 C CA . LEU A 1 144 ? 12.034 1.796 -31.995 1.00 87.94 144 LEU A CA 1
ATOM 1165 C C . LEU A 1 144 ? 13.549 1.661 -31.849 1.00 87.94 144 LEU A C 1
ATOM 1167 O O . LEU A 1 144 ? 14.100 0.584 -32.070 1.00 87.94 144 LEU A O 1
ATOM 1171 N N . TYR A 1 145 ? 14.189 2.752 -31.439 1.00 87.56 145 TYR A N 1
ATOM 1172 C CA . TYR A 1 145 ? 15.616 2.814 -31.156 1.00 87.56 145 TYR A CA 1
ATOM 1173 C C . TYR A 1 145 ? 15.824 2.966 -29.653 1.00 87.56 145 TYR A C 1
ATOM 1175 O O . TYR A 1 145 ? 15.399 3.963 -29.068 1.00 87.56 145 TYR A O 1
ATOM 1183 N N . ILE A 1 146 ? 16.464 1.981 -29.028 1.00 84.88 146 ILE A N 1
ATOM 1184 C CA . ILE A 1 146 ? 16.740 1.981 -27.585 1.00 84.88 146 ILE A CA 1
ATOM 1185 C C . ILE A 1 146 ? 18.254 2.055 -27.388 1.00 84.88 146 ILE A C 1
ATOM 1187 O O . ILE A 1 146 ? 18.962 1.251 -27.993 1.00 84.88 146 ILE A O 1
ATOM 1191 N N . PRO A 1 147 ? 18.786 2.983 -26.574 1.00 85.38 147 PRO A N 1
ATOM 1192 C CA . PRO A 1 147 ? 20.213 3.006 -26.268 1.00 85.38 147 PRO A CA 1
ATOM 1193 C C . PRO A 1 147 ? 20.666 1.659 -25.700 1.00 85.38 147 PRO A C 1
ATOM 1195 O O . PRO A 1 147 ? 20.015 1.130 -24.797 1.00 85.38 147 PRO A O 1
ATOM 1198 N N . ALA A 1 148 ? 21.809 1.137 -26.151 1.00 74.50 148 ALA A N 1
ATOM 1199 C CA . ALA A 1 148 ? 22.340 -0.132 -25.641 1.00 74.50 148 ALA A CA 1
ATOM 1200 C C . ALA A 1 148 ? 22.604 -0.108 -24.115 1.00 74.50 148 ALA A C 1
ATOM 1202 O O . ALA A 1 148 ? 22.633 -1.140 -23.456 1.00 74.50 148 ALA A O 1
ATOM 1203 N N . THR A 1 149 ? 22.728 1.080 -23.518 1.00 72.62 149 THR A N 1
ATOM 1204 C CA . THR A 1 149 ? 22.873 1.271 -22.068 1.00 72.62 149 THR A CA 1
ATOM 1205 C C . THR A 1 149 ? 21.566 1.137 -21.272 1.00 72.62 149 THR A C 1
ATOM 1207 O O . THR A 1 149 ? 21.622 1.110 -20.046 1.00 72.62 149 THR A O 1
ATOM 1210 N N . GLN A 1 150 ? 20.394 1.058 -21.920 1.00 64.62 150 GLN A N 1
ATOM 1211 C CA . GLN A 1 150 ? 19.065 0.995 -21.280 1.00 64.62 150 GLN A CA 1
ATOM 1212 C C . GLN A 1 150 ? 18.381 -0.378 -21.435 1.00 64.62 150 GLN A C 1
ATOM 1214 O O . GLN A 1 150 ? 17.161 -0.464 -21.584 1.00 64.62 150 GLN A O 1
ATOM 1219 N N . LEU A 1 151 ? 19.165 -1.458 -21.358 1.00 62.91 151 LEU A N 1
ATOM 1220 C CA . LEU A 1 151 ? 18.694 -2.851 -21.438 1.00 62.91 151 LEU A CA 1
ATOM 1221 C C . LEU A 1 151 ? 17.583 -3.208 -20.453 1.00 62.91 151 LEU A C 1
ATOM 1223 O O . LEU A 1 151 ? 16.767 -4.077 -20.728 1.00 62.91 151 LEU A O 1
ATOM 1227 N N . ASP A 1 152 ? 17.528 -2.520 -19.316 1.00 62.00 152 ASP A N 1
ATOM 1228 C CA . ASP A 1 152 ? 16.578 -2.816 -18.252 1.00 62.00 152 ASP A CA 1
ATOM 1229 C C . ASP A 1 152 ? 15.098 -2.732 -18.665 1.00 62.00 152 ASP A C 1
ATOM 1231 O O . ASP A 1 152 ? 14.248 -3.213 -17.912 1.00 62.00 152 ASP A O 1
ATOM 1235 N N . CYS A 1 153 ? 14.804 -2.101 -19.807 1.00 58.50 153 CYS A N 1
ATOM 1236 C CA . CYS A 1 153 ? 13.459 -1.853 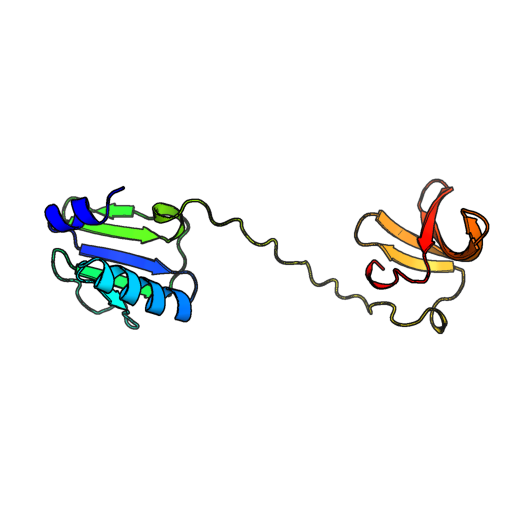-20.329 1.00 58.50 153 CYS A CA 1
ATOM 1237 C C . CYS A 1 153 ? 12.943 -2.937 -21.305 1.00 58.50 153 CYS A C 1
ATOM 1239 O O . CYS A 1 153 ? 11.809 -2.811 -21.787 1.00 58.50 153 CYS A O 1
ATOM 1241 N N . LEU A 1 154 ? 13.768 -3.948 -21.616 1.00 56.53 154 LEU A N 1
ATOM 1242 C CA . LEU A 1 154 ? 13.468 -5.079 -22.507 1.00 56.53 154 LEU A CA 1
ATOM 1243 C C . LEU A 1 154 ? 13.281 -6.402 -21.749 1.00 56.53 154 LEU A C 1
ATOM 1245 O O . LEU A 1 154 ? 13.780 -6.534 -20.605 1.00 56.53 154 LEU A O 1
#